Protein AF-A0A2E5KMU7-F1 (afdb_monomer)

pLDDT: mean 78.97, std 23.05, range [23.47, 97.88]

Foldseek 3Di:
DDDPPPPPDPPDPQQDPPPVDDDPQWDWDDDPFWIWTWDDDPVDPDIDIDIGGPPPPDQDDPPDPADAAEDEDQDVVVSVVSNVVVPFDKDDWDFDDDPNHTDWIWIWGADPSGGIYIYIYPDDPRD

Sequence (127 aa):
MSLKQKRYLPVSFKGFQLEFRSFPGFSVTHEHDFTLVYLRNSEADVEVELTVNHGQAEPYSHGSGYGHLAAAVDNIDDEYVRFKSHGFESTDVKEFHRDGSLMAKFFFVQDPDGYKIEVLQNHGRYR

Radius of gyration: 17.43 Å; Cα contacts (8 Å, |Δi|>4): 170; chains: 1; bounding box: 63×29×35 Å

Solvent-accessible surface area (backbone atoms only — not comparable to full-atom values): 8111 Å² total; per-residue (Å²): 135,84,82,73,81,76,74,72,73,82,82,74,61,61,77,52,93,76,55,102,57,86,46,82,52,52,51,75,49,81,55,96,60,34,34,41,39,38,48,35,53,94,88,51,99,62,70,48,78,44,78,48,60,62,85,69,84,71,85,79,77,74,79,86,82,69,78,64,53,77,46,62,35,89,50,49,69,63,48,51,51,49,34,51,78,51,69,52,72,58,54,75,80,44,76,43,68,54,96,90,37,84,65,48,41,34,31,42,37,60,50,97,84,60,56,38,35,38,43,28,34,50,43,92,89,47,113

Secondary structure (DSSP, 8-state):
-------------BTB--SS---TTEEEEE-SSEEEEEE--SS-S--EEEEEETT--SPP--TTT---EEEEES-HHHHHHHHHHTT--BPPPEEEEETTEEEEEEEEEE-TT--EEEEEE-BTTB-

Structure (mmCIF, N/CA/C/O backbone):
data_AF-A0A2E5KMU7-F1
#
_entry.id   AF-A0A2E5KMU7-F1
#
loop_
_atom_site.group_PDB
_atom_site.id
_atom_site.type_symbol
_atom_site.label_atom_id
_atom_site.label_alt_id
_atom_site.label_comp_id
_atom_site.label_asym_id
_atom_site.label_entity_id
_atom_site.label_seq_id
_atom_site.pdbx_PDB_ins_code
_atom_site.Cartn_x
_atom_site.Cartn_y
_atom_site.Cartn_z
_atom_site.occupancy
_atom_site.B_iso_or_equiv
_atom_site.auth_seq_id
_atom_site.auth_comp_id
_atom_site.auth_asym_id
_atom_site.auth_atom_id
_atom_site.pdbx_PDB_model_num
ATOM 1 N N . MET A 1 1 ? -38.091 4.489 17.539 1.00 35.19 1 MET A N 1
ATOM 2 C CA . MET A 1 1 ? -36.959 5.374 17.180 1.00 35.19 1 MET A CA 1
ATOM 3 C C . MET A 1 1 ? -36.069 4.619 16.209 1.00 35.19 1 MET A C 1
ATOM 5 O O . MET A 1 1 ? -35.399 3.685 16.616 1.00 35.19 1 MET A O 1
ATOM 9 N N . SER A 1 2 ? -36.153 4.945 14.918 1.00 31.75 2 SER A N 1
ATOM 10 C CA . SER A 1 2 ? -35.361 4.303 13.863 1.00 31.75 2 SER A CA 1
ATOM 11 C C . SER A 1 2 ? -33.921 4.798 13.950 1.00 31.75 2 SER A C 1
ATOM 13 O O . SER A 1 2 ? -33.676 5.990 13.752 1.00 31.75 2 SER A O 1
ATOM 15 N N . LEU A 1 3 ? -32.983 3.900 14.256 1.00 33.22 3 LEU A N 1
ATOM 16 C CA . LEU A 1 3 ? -31.548 4.155 14.164 1.00 33.22 3 LEU A CA 1
ATOM 17 C C . LEU A 1 3 ? -31.238 4.518 12.712 1.00 33.22 3 LEU A C 1
ATOM 19 O O . LEU A 1 3 ? -31.275 3.683 11.813 1.00 33.22 3 LEU A O 1
ATOM 23 N N . LYS A 1 4 ? -31.020 5.812 12.475 1.00 31.52 4 LYS A N 1
ATOM 24 C CA . LYS A 1 4 ? -30.535 6.317 11.199 1.00 31.52 4 LYS A CA 1
ATOM 25 C C . LYS A 1 4 ? -29.212 5.619 10.919 1.00 31.52 4 LYS A C 1
ATOM 27 O O . LYS A 1 4 ? -28.253 5.806 11.661 1.00 31.52 4 LYS A O 1
ATOM 32 N N . GLN A 1 5 ? -29.210 4.831 9.852 1.00 33.50 5 GLN A N 1
ATOM 33 C CA . GLN A 1 5 ? -28.054 4.335 9.124 1.00 33.50 5 GLN A CA 1
ATOM 34 C C . GLN A 1 5 ? -27.033 5.478 9.012 1.00 33.50 5 GLN A C 1
ATOM 36 O O . GLN A 1 5 ? -27.168 6.371 8.170 1.00 33.50 5 GLN A O 1
ATOM 41 N N . LYS A 1 6 ? -26.068 5.526 9.940 1.00 32.62 6 LYS A N 1
ATOM 42 C CA . LYS A 1 6 ? -24.928 6.432 9.846 1.00 32.62 6 LYS A CA 1
ATOM 43 C C . LYS A 1 6 ? -24.159 5.946 8.630 1.00 32.62 6 LYS A C 1
ATOM 45 O O . LYS A 1 6 ? -23.495 4.919 8.674 1.00 32.62 6 LYS A O 1
ATOM 50 N N . ARG A 1 7 ? -24.359 6.647 7.516 1.00 32.12 7 ARG A N 1
ATOM 51 C CA . ARG A 1 7 ? -23.535 6.538 6.321 1.00 32.12 7 ARG A CA 1
ATOM 52 C C . ARG A 1 7 ? -22.111 6.836 6.771 1.00 32.12 7 ARG A C 1
ATOM 54 O O . ARG A 1 7 ? -21.768 8.000 6.964 1.00 32.12 7 ARG A O 1
ATOM 61 N N . TYR A 1 8 ? -21.328 5.789 7.004 1.00 32.28 8 TYR A N 1
ATOM 62 C CA . TYR A 1 8 ? -19.883 5.909 6.972 1.00 32.28 8 TYR A CA 1
ATOM 63 C C . TYR A 1 8 ? -19.566 6.492 5.597 1.00 32.28 8 TYR A C 1
ATOM 65 O O . TYR A 1 8 ? -19.997 5.962 4.570 1.00 32.28 8 TYR A O 1
ATOM 73 N N . LEU A 1 9 ? -18.975 7.684 5.598 1.00 23.47 9 LEU A N 1
ATOM 74 C CA . LEU A 1 9 ? -18.560 8.359 4.378 1.00 23.47 9 LEU A CA 1
ATOM 75 C C . LEU A 1 9 ? -17.656 7.385 3.607 1.00 23.47 9 LEU A C 1
ATOM 77 O O . LEU A 1 9 ? -16.798 6.762 4.232 1.00 23.47 9 LEU A O 1
ATOM 81 N N . PRO A 1 10 ? -17.851 7.201 2.292 1.00 25.86 10 PRO A N 1
ATOM 82 C CA . PRO A 1 10 ? -16.995 6.319 1.518 1.00 25.86 10 PRO A CA 1
ATOM 83 C C . PRO A 1 10 ? -15.569 6.875 1.553 1.00 25.86 10 PRO A C 1
ATOM 85 O O . PRO A 1 10 ? -15.278 7.883 0.909 1.00 25.86 10 PRO A O 1
ATOM 88 N N . VAL A 1 11 ? -14.673 6.222 2.295 1.00 29.64 11 VAL A N 1
ATOM 89 C CA . VAL A 1 11 ? -13.232 6.395 2.103 1.00 29.64 11 VAL A CA 1
ATOM 90 C C . VAL A 1 11 ? -12.902 5.640 0.820 1.00 29.64 11 VAL A C 1
ATOM 92 O O . VAL A 1 11 ? -12.643 4.442 0.808 1.00 29.64 11 VAL A O 1
ATOM 95 N N . SER A 1 12 ? -13.057 6.337 -0.303 1.00 25.89 12 SER A N 1
ATOM 96 C CA . SER A 1 12 ? -12.753 5.819 -1.631 1.00 25.89 12 SER A CA 1
ATOM 97 C C . SER A 1 12 ? -11.238 5.775 -1.810 1.00 25.89 12 SER A C 1
ATOM 99 O O . SER A 1 12 ? -10.642 6.752 -2.258 1.00 25.89 12 SER A O 1
ATOM 101 N N . PHE A 1 13 ? -10.622 4.627 -1.545 1.00 36.81 13 PHE A N 1
ATOM 102 C CA . PHE A 1 13 ? -9.316 4.310 -2.113 1.00 36.81 13 PHE A CA 1
ATOM 103 C C . PHE A 1 13 ? -9.515 3.927 -3.567 1.00 36.81 13 PHE A C 1
ATOM 105 O O . PHE A 1 13 ? -9.784 2.781 -3.911 1.00 36.81 13 PHE A O 1
ATOM 112 N N . LYS A 1 14 ? -9.408 4.901 -4.455 1.00 30.33 14 LYS A N 1
ATOM 113 C CA . LYS A 1 14 ? -9.645 4.690 -5.874 1.00 30.33 14 LYS A CA 1
ATOM 114 C C . LYS A 1 14 ? -8.385 4.088 -6.521 1.00 30.33 14 LYS A C 1
ATOM 116 O O . LYS A 1 14 ? -7.697 4.733 -7.267 1.00 30.33 14 LYS A O 1
ATOM 121 N N . GLY A 1 15 ? -8.005 2.867 -6.166 1.00 37.69 15 GLY A N 1
ATOM 122 C CA . GLY A 1 15 ? -6.720 2.243 -6.555 1.00 37.69 15 GLY A CA 1
ATOM 123 C C . GLY A 1 15 ? -6.679 0.751 -6.274 1.00 37.69 15 GLY A C 1
ATOM 124 O O . GLY A 1 15 ? -5.971 -0.008 -6.908 1.00 37.69 15 GLY A O 1
ATOM 125 N N . PHE A 1 16 ? -7.555 0.292 -5.410 1.00 35.84 16 PHE A N 1
ATOM 126 C CA . PHE A 1 16 ? -8.085 -1.052 -5.435 1.00 35.84 16 PHE A CA 1
ATOM 127 C C . PHE A 1 16 ? -9.583 -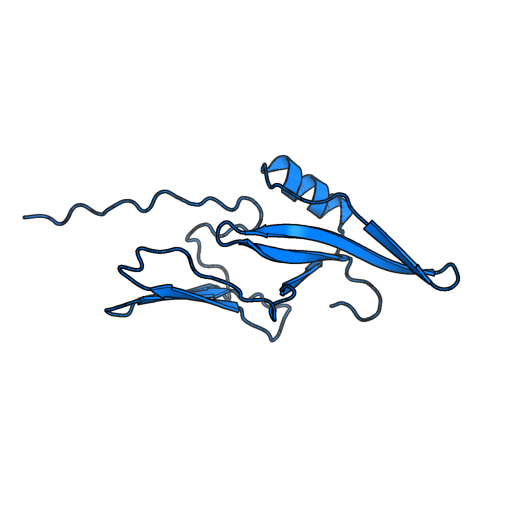0.825 -5.600 1.00 35.84 16 PHE A C 1
ATOM 129 O O . PHE A 1 16 ? -10.131 0.040 -4.918 1.00 35.84 16 PHE A O 1
ATOM 136 N N . GLN A 1 17 ? -10.274 -1.487 -6.529 1.00 30.33 17 GLN A N 1
ATOM 137 C CA . GLN A 1 17 ? -11.736 -1.466 -6.453 1.00 30.33 17 GLN A CA 1
ATOM 138 C C . GLN A 1 17 ? -12.135 -2.284 -5.219 1.00 30.33 17 GLN A C 1
ATOM 140 O O . GLN A 1 17 ? -12.444 -3.457 -5.321 1.00 30.33 17 GLN A O 1
ATOM 145 N N . LEU A 1 18 ? -12.128 -1.658 -4.045 1.00 36.03 18 LEU A N 1
ATOM 146 C CA . LEU A 1 18 ? -12.996 -2.025 -2.936 1.00 36.03 18 LEU A CA 1
ATOM 147 C C . LEU A 1 18 ? -14.209 -1.103 -3.026 1.00 36.03 18 LEU A C 1
ATOM 149 O O . LEU A 1 18 ? -14.448 -0.231 -2.196 1.00 36.03 18 LEU A O 1
ATOM 153 N N . GLU A 1 19 ? -14.995 -1.278 -4.089 1.00 28.84 19 GLU A N 1
ATOM 154 C CA . GLU A 1 19 ? -16.426 -1.109 -3.874 1.00 28.84 19 GLU A CA 1
ATOM 155 C C . GLU A 1 19 ? -16.826 -2.162 -2.821 1.00 28.84 19 GLU A C 1
ATOM 157 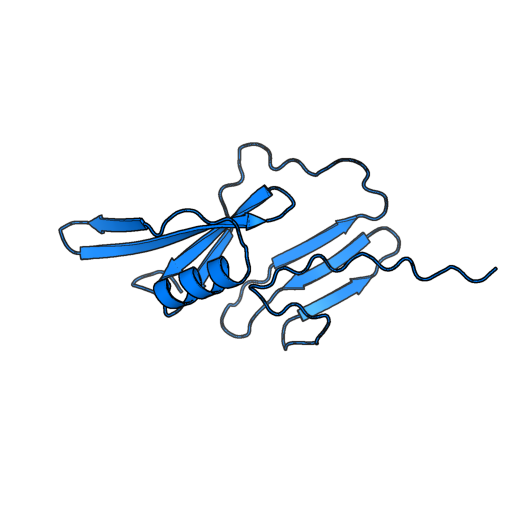O O . GLU A 1 19 ? -16.182 -3.207 -2.733 1.00 28.84 19 GLU A O 1
ATOM 162 N N . PHE A 1 20 ? -17.908 -1.973 -2.064 1.00 37.03 20 PHE A N 1
ATOM 163 C CA . PHE A 1 20 ? -18.591 -3.105 -1.411 1.00 37.03 20 PHE A CA 1
ATOM 164 C C . PHE A 1 20 ? -19.211 -4.037 -2.484 1.00 37.03 20 PHE A C 1
ATOM 166 O O . PHE A 1 20 ? -20.395 -4.362 -2.456 1.00 37.03 20 PHE A O 1
ATOM 173 N N . ARG A 1 21 ? -18.428 -4.408 -3.497 1.00 33.16 21 ARG A N 1
ATOM 174 C CA . ARG A 1 21 ? -18.658 -5.471 -4.452 1.00 33.16 21 ARG A CA 1
ATOM 175 C C . ARG A 1 21 ? -17.837 -6.641 -3.948 1.00 33.16 21 ARG A C 1
ATOM 177 O O . ARG A 1 21 ? -16.631 -6.532 -3.762 1.00 33.16 21 ARG A O 1
ATOM 184 N N . SER A 1 22 ? -18.511 -7.755 -3.721 1.00 38.09 22 SER A N 1
ATOM 185 C CA . SER A 1 22 ? -17.862 -9.034 -3.484 1.00 38.09 22 SER A CA 1
ATOM 186 C C . SER A 1 22 ? -16.925 -9.349 -4.656 1.00 38.09 22 SER A C 1
ATOM 188 O O . SER A 1 22 ? -17.397 -9.652 -5.753 1.00 38.09 22 SER A O 1
ATOM 190 N N . PHE A 1 23 ? -15.616 -9.280 -4.432 1.00 43.94 23 PHE A N 1
ATOM 191 C CA . PHE A 1 23 ? -14.636 -9.974 -5.262 1.00 43.94 23 PHE A CA 1
ATOM 192 C C . PHE A 1 23 ? -14.317 -11.319 -4.593 1.00 43.94 23 PHE A C 1
ATOM 194 O O . PHE A 1 23 ? -14.392 -11.412 -3.364 1.00 43.94 23 PHE A O 1
ATOM 201 N N . PRO A 1 24 ? -13.992 -12.382 -5.350 1.00 50.19 24 PRO A N 1
ATOM 202 C CA . PRO A 1 24 ? -13.510 -13.626 -4.757 1.00 50.19 24 PRO A CA 1
ATOM 203 C C . PRO A 1 24 ? -12.283 -13.336 -3.875 1.00 50.19 24 PRO A C 1
ATOM 205 O O . PRO A 1 24 ? -11.279 -12.849 -4.383 1.00 50.19 24 PRO A O 1
ATOM 208 N N . GLY A 1 25 ? -12.382 -13.593 -2.566 1.00 54.75 25 GLY A N 1
ATOM 209 C CA . GLY A 1 25 ? -11.324 -13.279 -1.590 1.00 54.75 25 GLY A CA 1
ATOM 210 C C . GLY A 1 25 ? -11.545 -12.016 -0.745 1.00 54.75 25 GLY A C 1
ATOM 211 O O . GLY A 1 25 ? -10.709 -11.711 0.095 1.00 54.75 25 GLY A O 1
ATOM 212 N N . PHE A 1 26 ? -12.661 -11.299 -0.918 1.00 62.03 26 PHE A N 1
ATOM 213 C CA . PHE A 1 26 ? -13.074 -10.229 -0.004 1.00 62.03 26 PHE A CA 1
ATOM 214 C C . PHE A 1 26 ? -14.204 -10.707 0.913 1.00 62.03 26 PHE A C 1
ATOM 216 O O . PHE A 1 26 ? -15.280 -11.074 0.430 1.00 62.03 26 PHE A O 1
ATOM 223 N N . SER A 1 27 ? -13.998 -10.659 2.230 1.00 72.94 27 SER A N 1
ATOM 224 C CA . SER A 1 27 ? -15.054 -10.929 3.215 1.00 72.94 27 SER A CA 1
ATOM 225 C C . SER A 1 27 ? -15.050 -9.919 4.354 1.00 72.94 27 SER A C 1
ATOM 227 O O . SER A 1 27 ? -13.996 -9.468 4.796 1.00 72.94 27 SER A O 1
ATOM 229 N N . VAL A 1 28 ? -16.246 -9.585 4.841 1.00 75.00 28 VAL A N 1
ATOM 230 C CA . VAL A 1 28 ? -16.448 -8.711 6.001 1.00 75.00 28 VAL A CA 1
ATOM 231 C C . VAL A 1 28 ? -17.218 -9.485 7.058 1.00 75.00 28 VAL A C 1
ATOM 233 O O . VAL A 1 28 ? -18.290 -10.020 6.769 1.00 75.00 28 VAL A O 1
ATOM 236 N N . THR A 1 29 ? -16.687 -9.503 8.276 1.00 72.06 29 THR A N 1
ATOM 237 C CA . THR A 1 29 ? -17.325 -10.126 9.439 1.00 72.06 29 THR A CA 1
ATOM 238 C C . THR A 1 29 ? -17.565 -9.058 10.496 1.00 72.06 29 THR A C 1
ATOM 240 O O . THR A 1 29 ? -16.658 -8.303 10.844 1.00 72.06 29 THR A O 1
ATOM 243 N N . HIS A 1 30 ? -18.796 -8.976 10.999 1.00 77.06 30 HIS A N 1
ATOM 244 C CA . HIS A 1 30 ? -19.174 -8.026 12.041 1.00 77.06 30 HIS A CA 1
ATOM 245 C C . HIS A 1 30 ? -19.309 -8.740 13.381 1.00 77.06 30 HIS A C 1
ATOM 247 O O . HIS A 1 30 ? -20.102 -9.672 13.500 1.00 77.06 30 HIS A O 1
ATOM 253 N N . GLU A 1 31 ? -18.590 -8.245 14.382 1.00 79.12 31 GLU A N 1
ATOM 254 C CA . GLU A 1 31 ? -18.721 -8.637 15.780 1.00 79.12 31 GLU A CA 1
ATOM 255 C C . GLU A 1 31 ? -19.280 -7.466 16.598 1.00 79.12 31 GLU A C 1
ATOM 257 O O . GLU A 1 31 ? -19.466 -6.354 16.094 1.00 79.12 31 GLU A O 1
ATOM 262 N N . HIS A 1 32 ? -19.587 -7.705 17.874 1.00 83.00 32 HIS A N 1
ATOM 263 C CA . HIS A 1 32 ? -20.200 -6.680 18.723 1.00 83.00 32 HIS A CA 1
ATOM 264 C C . HIS A 1 32 ? -19.311 -5.423 18.848 1.00 83.00 32 HIS A C 1
ATOM 266 O O . HIS A 1 32 ? -19.778 -4.299 18.644 1.00 83.00 32 HIS A O 1
ATOM 272 N N . ASP A 1 33 ? -18.010 -5.610 19.085 1.00 92.62 33 ASP A N 1
ATOM 273 C CA . ASP A 1 33 ? -17.082 -4.518 19.411 1.00 92.62 33 ASP A CA 1
ATOM 274 C C . ASP A 1 33 ? -16.090 -4.181 18.284 1.00 92.62 33 ASP A C 1
ATOM 276 O O . ASP A 1 33 ? -15.335 -3.217 18.395 1.00 92.62 33 ASP A O 1
ATOM 280 N N . PHE A 1 34 ? -16.090 -4.930 17.179 1.00 91.19 34 PHE A N 1
ATOM 281 C CA . PHE A 1 34 ? -15.221 -4.667 16.031 1.00 91.19 34 PHE A CA 1
ATOM 282 C C . PHE A 1 34 ? -15.789 -5.238 14.727 1.00 91.19 34 PHE A C 1
ATOM 284 O O . PHE A 1 34 ? -16.682 -6.083 14.718 1.00 91.19 34 PHE A O 1
ATOM 291 N N . THR A 1 35 ? -15.240 -4.781 13.606 1.00 89.38 35 THR A N 1
ATOM 292 C CA . THR A 1 35 ? -15.474 -5.339 12.271 1.00 89.38 35 THR A CA 1
ATOM 293 C C . THR A 1 35 ? -14.145 -5.804 11.686 1.00 89.38 35 THR A C 1
ATOM 295 O O . THR A 1 35 ? -13.166 -5.060 11.736 1.00 89.38 35 THR A O 1
ATOM 298 N N . LEU A 1 36 ? -14.114 -7.009 11.116 1.00 88.12 36 LEU A N 1
ATOM 299 C CA . LEU A 1 36 ? -12.968 -7.530 10.369 1.00 88.12 36 LEU A CA 1
ATOM 300 C C . LEU A 1 36 ? -13.217 -7.419 8.869 1.00 88.12 36 LEU A C 1
ATOM 302 O O . LEU A 1 36 ? -14.309 -7.733 8.388 1.00 88.12 36 LEU A O 1
ATOM 306 N N . VAL A 1 37 ? -12.193 -6.989 8.138 1.00 87.00 37 VAL A N 1
ATOM 307 C CA . VAL A 1 37 ? -12.178 -6.941 6.676 1.00 87.00 37 VAL A CA 1
ATOM 308 C C . VAL A 1 37 ? -10.991 -7.749 6.184 1.00 87.00 37 VAL A C 1
ATOM 310 O O . VAL A 1 37 ? -9.849 -7.432 6.497 1.00 87.00 37 VAL A O 1
ATOM 313 N N . TYR A 1 38 ? -11.266 -8.771 5.389 1.00 83.56 38 TYR A N 1
ATOM 314 C CA . TYR A 1 38 ? -10.258 -9.660 4.832 1.00 83.56 38 TYR A CA 1
ATOM 315 C C . TYR A 1 38 ? -10.006 -9.302 3.373 1.00 83.56 38 TYR A C 1
ATOM 317 O O . TYR A 1 38 ? -10.942 -9.266 2.567 1.00 83.56 38 TYR A O 1
ATOM 325 N N . LEU A 1 39 ? -8.747 -9.004 3.050 1.00 83.44 39 LEU A N 1
ATOM 326 C CA . LEU A 1 39 ? -8.284 -8.670 1.709 1.00 83.44 39 LEU A CA 1
ATOM 327 C C . LEU A 1 39 ? -7.368 -9.776 1.191 1.00 83.44 39 LEU A C 1
ATOM 329 O O . LEU A 1 39 ? -6.247 -9.953 1.674 1.00 83.44 39 LEU A O 1
ATOM 333 N N . ARG A 1 40 ? -7.834 -10.477 0.161 1.00 82.00 40 ARG A N 1
ATOM 334 C CA . ARG A 1 40 ? -7.076 -11.510 -0.538 1.00 82.00 40 ARG A CA 1
ATOM 335 C C . ARG A 1 40 ? -7.345 -11.453 -2.040 1.00 82.00 40 ARG A C 1
ATOM 337 O O . ARG A 1 40 ? -8.437 -11.086 -2.470 1.00 82.00 40 ARG A O 1
ATOM 344 N N . ASN A 1 41 ? -6.360 -11.863 -2.836 1.00 76.94 41 ASN A N 1
ATOM 345 C CA . ASN A 1 41 ? -6.550 -12.208 -4.244 1.00 76.94 41 ASN A CA 1
ATOM 346 C C . ASN A 1 41 ? -6.249 -13.703 -4.477 1.00 76.94 41 ASN A C 1
ATOM 348 O O . ASN A 1 41 ? -5.744 -14.404 -3.600 1.00 76.94 41 ASN A O 1
ATOM 352 N N . SER A 1 42 ? -6.580 -14.214 -5.662 1.00 78.50 42 SER A N 1
ATOM 353 C CA . SER A 1 42 ? -6.320 -15.614 -6.031 1.00 78.50 42 SER A CA 1
ATOM 354 C C . SER A 1 42 ? -4.856 -15.915 -6.367 1.00 78.50 42 SER A C 1
ATOM 356 O O . SER A 1 42 ? -4.526 -17.067 -6.630 1.00 78.50 42 SER A O 1
ATOM 358 N N . GLU A 1 43 ? -4.004 -14.895 -6.420 1.00 78.44 43 GLU A N 1
ATOM 359 C CA . GLU A 1 43 ? -2.620 -14.984 -6.895 1.0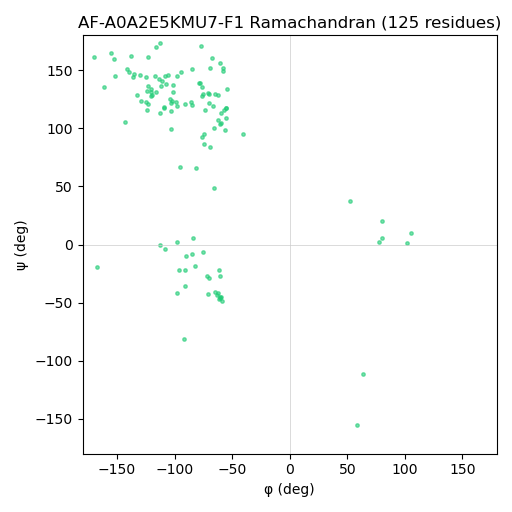0 78.44 43 GLU A CA 1
ATOM 360 C C . GLU A 1 43 ? -1.621 -15.151 -5.742 1.00 78.44 43 GLU A C 1
ATOM 362 O O . GLU A 1 43 ? -0.536 -15.691 -5.944 1.00 78.44 43 GLU A O 1
ATOM 367 N N . ALA A 1 44 ? -2.008 -14.754 -4.526 1.00 77.38 44 ALA A N 1
ATOM 368 C CA . ALA A 1 44 ? -1.208 -14.874 -3.318 1.00 77.38 44 ALA A CA 1
ATOM 369 C C . ALA A 1 44 ? -1.861 -15.793 -2.269 1.00 77.38 44 ALA A C 1
ATOM 371 O O . ALA A 1 44 ? -3.076 -15.806 -2.050 1.00 77.38 44 ALA A O 1
ATOM 372 N N . ASP A 1 45 ? -1.010 -16.525 -1.549 1.00 85.00 45 ASP A N 1
ATOM 373 C CA . ASP A 1 45 ? -1.398 -17.355 -0.399 1.00 85.00 45 ASP A CA 1
ATOM 374 C C . ASP A 1 45 ? -1.475 -16.560 0.916 1.00 85.00 45 ASP A C 1
ATOM 376 O O . ASP A 1 45 ? -1.673 -17.133 1.987 1.00 85.00 45 ASP A O 1
ATOM 380 N N . VAL A 1 46 ? -1.307 -15.239 0.842 1.00 84.56 46 VAL A N 1
ATOM 381 C CA . VAL A 1 46 ? -1.354 -14.318 1.979 1.00 84.56 46 VAL A CA 1
ATOM 382 C C . VAL A 1 46 ? -2.656 -13.528 1.945 1.00 84.56 46 VAL A C 1
ATOM 384 O O . VAL A 1 46 ? -3.172 -13.182 0.883 1.00 84.56 46 VAL A O 1
ATOM 387 N N . GLU A 1 47 ? -3.163 -13.224 3.132 1.00 86.62 47 GLU A N 1
ATOM 388 C CA . GLU A 1 47 ? -4.327 -12.380 3.354 1.00 86.62 47 GLU A CA 1
ATOM 389 C C . GLU A 1 47 ? -3.955 -11.246 4.306 1.00 86.62 47 GLU A C 1
ATOM 391 O O . GLU A 1 47 ? -3.153 -11.426 5.227 1.00 86.62 47 GLU A O 1
ATOM 396 N N . VAL A 1 48 ? -4.539 -10.074 4.073 1.00 89.25 48 VAL A N 1
ATOM 397 C CA . VAL A 1 48 ? -4.474 -8.952 5.007 1.00 89.25 48 VAL A CA 1
ATOM 398 C C . VAL A 1 48 ? -5.810 -8.871 5.735 1.00 89.25 48 VAL A C 1
ATOM 400 O O . VAL A 1 48 ? -6.838 -8.590 5.121 1.00 89.25 48 VAL A O 1
ATOM 403 N N . GLU A 1 49 ? -5.790 -9.107 7.044 1.00 92.06 49 GLU A N 1
ATOM 404 C CA . GLU A 1 49 ? -6.926 -8.858 7.930 1.00 92.06 49 GLU A CA 1
ATOM 405 C C . GLU A 1 49 ? -6.817 -7.435 8.492 1.00 92.06 49 GLU A C 1
ATOM 407 O O . GLU A 1 49 ? -5.831 -7.078 9.138 1.00 92.06 49 GLU A O 1
ATOM 412 N N . LEU A 1 50 ? -7.833 -6.614 8.241 1.00 91.88 50 LEU A N 1
ATOM 413 C CA . LEU A 1 50 ? -7.985 -5.290 8.829 1.00 91.88 50 LEU A CA 1
ATOM 414 C C . LEU A 1 50 ? -9.003 -5.361 9.966 1.00 91.88 50 LEU A C 1
ATOM 416 O O . LEU A 1 50 ? -10.116 -5.854 9.777 1.00 91.88 50 LEU A O 1
ATOM 420 N N . THR A 1 51 ? -8.656 -4.797 11.119 1.00 92.06 51 THR A N 1
ATOM 421 C CA . THR A 1 51 ? -9.550 -4.714 12.278 1.00 92.06 51 THR A CA 1
ATOM 422 C C . THR A 1 51 ? -10.006 -3.279 12.497 1.00 92.06 51 THR A C 1
ATOM 424 O O . THR A 1 51 ? -9.210 -2.395 12.806 1.00 92.06 51 THR A O 1
ATOM 427 N N . VAL A 1 52 ? -11.314 -3.052 12.412 1.00 91.81 52 VAL A N 1
ATOM 428 C CA . VAL A 1 52 ? -11.949 -1.774 12.738 1.00 91.81 52 VAL A CA 1
ATOM 429 C C . VAL A 1 52 ? -12.614 -1.902 14.104 1.00 91.81 52 VAL A C 1
ATOM 431 O O . VAL A 1 52 ? -13.717 -2.437 14.212 1.00 91.81 52 VAL A O 1
ATOM 434 N N . ASN A 1 53 ? -11.959 -1.418 15.161 1.00 93.38 53 ASN A N 1
ATOM 435 C CA . ASN A 1 53 ? -12.533 -1.449 16.509 1.00 93.38 53 ASN A CA 1
ATOM 436 C C . ASN A 1 53 ? -13.608 -0.365 16.671 1.00 93.38 53 ASN A C 1
ATOM 438 O O . ASN A 1 53 ? -13.387 0.817 16.392 1.00 93.38 53 ASN A O 1
ATOM 442 N N . HIS A 1 54 ? -14.792 -0.760 17.135 1.00 93.00 54 HIS A N 1
ATOM 443 C CA . HIS A 1 54 ? -15.905 0.154 17.350 1.00 93.00 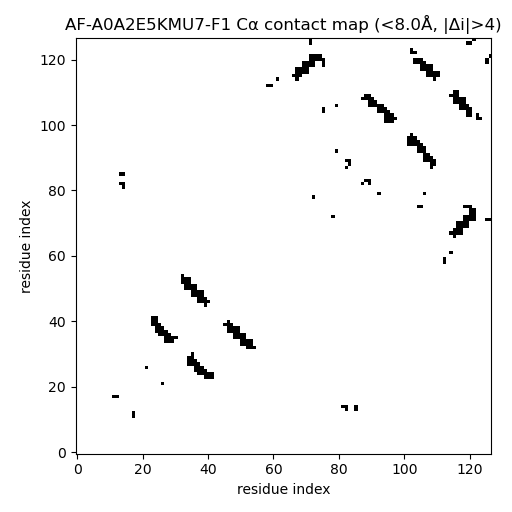54 HIS A CA 1
ATOM 444 C C . HIS A 1 54 ? -15.614 1.057 18.555 1.00 93.00 54 HIS A C 1
ATOM 446 O O . HIS A 1 54 ? -15.252 0.596 19.631 1.00 93.00 54 HIS A O 1
ATOM 452 N N . GLY A 1 55 ? -15.794 2.367 18.384 1.00 92.38 55 GLY A N 1
ATOM 453 C CA . GLY A 1 55 ? -15.581 3.332 19.468 1.00 92.38 55 GLY A CA 1
ATOM 454 C C . GLY A 1 55 ? -14.119 3.717 19.716 1.00 92.38 55 GLY A C 1
ATOM 455 O O . GLY A 1 55 ? -13.868 4.487 20.640 1.00 92.38 55 GLY A O 1
ATOM 456 N N . GLN A 1 56 ? -13.176 3.257 18.885 1.00 94.88 56 GLN A N 1
ATOM 457 C CA . GLN A 1 56 ? -11.812 3.782 18.882 1.00 94.88 56 GLN A CA 1
ATOM 458 C C . GLN A 1 56 ? -11.844 5.287 18.565 1.00 94.88 56 GLN A C 1
ATOM 460 O O . GLN A 1 56 ? -12.242 5.689 17.472 1.00 94.88 56 GLN A O 1
ATOM 465 N N . ALA A 1 57 ? -11.466 6.113 19.541 1.00 91.81 57 ALA A N 1
ATOM 466 C CA . ALA A 1 57 ? -11.486 7.571 19.409 1.00 91.81 57 ALA A CA 1
ATOM 467 C C . ALA A 1 57 ? -10.154 8.135 18.895 1.00 91.81 57 ALA A C 1
ATOM 469 O O . ALA A 1 57 ? -10.150 9.089 18.121 1.00 91.81 57 ALA A O 1
ATOM 470 N N . GLU A 1 58 ? -9.042 7.528 19.311 1.00 94.81 58 GLU A N 1
ATOM 471 C CA . GLU A 1 58 ? -7.694 7.983 18.972 1.00 94.81 58 GLU A CA 1
ATOM 472 C C . GLU A 1 58 ? -7.116 7.187 17.792 1.00 94.81 58 GLU A C 1
ATOM 474 O O . GLU A 1 58 ? -7.348 5.975 17.715 1.00 94.81 58 GLU A O 1
ATOM 479 N N . PRO A 1 59 ? -6.325 7.811 16.901 1.00 92.81 59 PRO A N 1
ATOM 480 C CA . PRO A 1 59 ? -5.619 7.094 15.841 1.00 92.81 59 PRO A CA 1
ATOM 481 C C . PRO A 1 59 ? -4.687 6.002 16.382 1.00 92.81 59 PRO A C 1
ATOM 483 O O . PRO A 1 59 ? -4.103 6.135 17.462 1.00 92.81 59 PRO A O 1
ATOM 486 N N . TYR A 1 60 ? -4.505 4.930 15.609 1.00 93.00 60 TYR A N 1
ATOM 487 C CA . TYR A 1 60 ? -3.515 3.903 15.929 1.00 93.00 60 TYR A CA 1
ATOM 488 C C . TYR A 1 60 ? -2.089 4.437 15.760 1.00 93.00 60 TYR A C 1
ATOM 490 O O . TYR A 1 60 ? -1.819 5.323 14.953 1.00 93.00 60 TYR A O 1
ATOM 498 N N . SER A 1 61 ? -1.153 3.869 16.522 1.00 91.75 61 SER A N 1
ATOM 499 C CA . SER A 1 61 ? 0.275 4.148 16.367 1.00 91.75 61 SER A CA 1
ATOM 500 C C . SER A 1 61 ? 1.000 2.912 15.847 1.00 91.75 61 SER A C 1
ATOM 502 O O . SER A 1 61 ? 0.797 1.821 16.377 1.00 91.75 61 SER A O 1
ATOM 504 N N . HIS A 1 62 ? 1.902 3.084 14.883 1.00 90.06 62 HIS A N 1
ATOM 505 C CA . HIS A 1 62 ? 2.651 1.974 14.270 1.00 90.06 62 HIS A CA 1
ATOM 506 C C . HIS A 1 62 ? 3.912 1.567 15.046 1.00 90.06 62 HIS A C 1
ATOM 508 O O . HIS A 1 62 ? 4.582 0.593 14.697 1.00 90.06 62 HIS A O 1
ATOM 514 N N . GLY A 1 63 ? 4.286 2.339 16.072 1.00 92.75 63 GLY A N 1
ATOM 515 C CA . GLY A 1 63 ? 5.604 2.236 16.695 1.00 92.75 63 GLY A CA 1
ATOM 516 C C . GLY A 1 63 ? 6.740 2.475 15.688 1.00 92.75 63 GLY A C 1
ATOM 517 O O . GLY A 1 63 ? 6.562 3.149 14.676 1.00 92.75 63 GLY A O 1
ATOM 518 N N . SER A 1 64 ? 7.924 1.930 15.975 1.00 93.19 64 SER A N 1
ATOM 519 C CA . SER A 1 64 ? 9.126 2.060 15.131 1.00 93.19 64 SER A CA 1
ATOM 520 C C . SER A 1 64 ? 9.583 0.749 14.481 1.00 93.19 64 SER A C 1
ATOM 522 O O . SER A 1 64 ? 10.583 0.739 13.768 1.00 93.19 64 SER A O 1
ATOM 524 N N . GLY A 1 65 ? 8.879 -0.358 14.739 1.00 95.12 65 GLY A N 1
ATOM 525 C CA . GLY A 1 65 ? 9.230 -1.684 14.219 1.00 95.12 65 GLY A CA 1
ATOM 526 C C . GLY A 1 65 ? 8.584 -2.029 12.876 1.00 95.12 65 GLY A C 1
ATOM 527 O O . GLY A 1 65 ? 9.091 -2.894 12.167 1.00 95.12 65 GLY A O 1
ATOM 528 N N . TYR A 1 66 ? 7.478 -1.371 12.515 1.00 94.50 66 TYR A N 1
ATOM 529 C CA . TYR A 1 66 ? 6.800 -1.611 11.243 1.00 94.50 66 TYR A CA 1
ATOM 530 C C . TYR A 1 66 ? 7.561 -0.968 10.075 1.00 94.50 66 TYR A C 1
ATOM 532 O O . TYR A 1 66 ? 7.891 0.218 10.110 1.00 94.50 66 TYR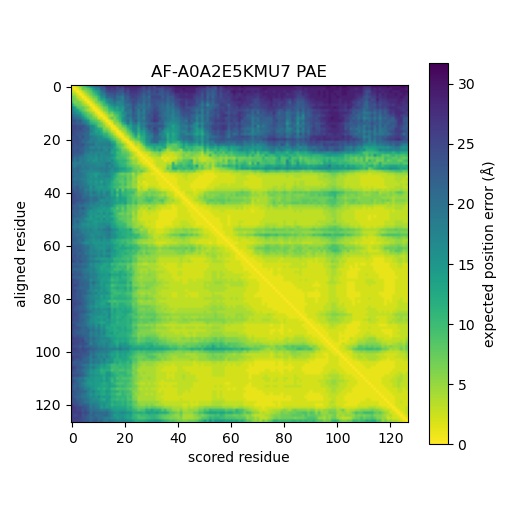 A O 1
ATOM 540 N N . GLY A 1 67 ? 7.808 -1.756 9.025 1.00 95.69 67 GLY A N 1
ATOM 541 C CA . GLY A 1 67 ? 8.404 -1.292 7.773 1.00 95.69 67 GLY A CA 1
ATOM 542 C C . GLY A 1 67 ? 7.344 -0.873 6.754 1.00 95.69 67 GLY A C 1
ATOM 543 O O . GLY A 1 67 ? 7.094 0.318 6.563 1.00 95.69 67 GLY A O 1
ATOM 544 N N . HIS A 1 68 ? 6.780 -1.863 6.061 1.00 95.88 68 HIS A N 1
ATOM 545 C CA . HIS A 1 68 ? 5.713 -1.721 5.067 1.00 95.88 68 HIS A CA 1
ATOM 546 C C . HIS A 1 68 ? 5.160 -3.099 4.669 1.00 95.88 68 HIS A C 1
ATOM 548 O O . HIS A 1 68 ? 5.832 -4.118 4.844 1.00 95.88 68 HIS A O 1
ATOM 554 N N . LEU A 1 69 ? 3.964 -3.102 4.083 1.00 93.12 69 LEU A N 1
ATOM 555 C CA . LEU A 1 69 ? 3.468 -4.179 3.227 1.00 93.12 69 LEU A CA 1
ATOM 556 C C . LEU A 1 69 ? 3.989 -3.937 1.804 1.00 93.12 69 LEU A C 1
ATOM 558 O O . LEU A 1 69 ? 4.196 -2.788 1.415 1.00 93.12 69 LEU A O 1
ATOM 562 N N . ALA A 1 70 ? 4.178 -4.994 1.023 1.00 93.12 70 ALA A N 1
ATOM 563 C CA . ALA A 1 70 ? 4.590 -4.904 -0.371 1.00 93.12 70 ALA A CA 1
ATOM 564 C C . ALA A 1 70 ? 3.572 -5.609 -1.278 1.00 93.12 70 ALA A C 1
ATOM 566 O O . ALA A 1 70 ? 3.116 -6.704 -0.952 1.00 93.12 70 ALA A O 1
ATOM 567 N N . ALA A 1 71 ? 3.230 -4.986 -2.406 1.00 91.06 71 ALA A N 1
ATOM 568 C CA . ALA A 1 71 ? 2.343 -5.527 -3.430 1.00 91.06 71 ALA A CA 1
ATOM 569 C C . ALA A 1 71 ? 3.059 -5.532 -4.788 1.00 91.06 71 ALA A C 1
ATOM 571 O O . ALA A 1 71 ? 3.412 -4.475 -5.320 1.00 91.06 71 ALA A O 1
ATOM 572 N N . ALA A 1 72 ? 3.284 -6.728 -5.336 1.00 91.50 72 ALA A N 1
ATOM 573 C CA . ALA A 1 72 ? 3.889 -6.895 -6.650 1.00 91.50 72 ALA A CA 1
ATOM 574 C C . ALA A 1 72 ? 2.861 -6.639 -7.764 1.00 91.50 72 ALA A C 1
ATOM 576 O O . ALA A 1 72 ? 1.706 -7.047 -7.654 1.00 91.50 72 ALA A O 1
ATOM 577 N N . VAL A 1 73 ? 3.282 -5.956 -8.830 1.00 91.56 73 VAL A N 1
ATOM 578 C CA . VAL A 1 73 ? 2.447 -5.622 -9.993 1.00 91.56 73 VAL A CA 1
ATOM 579 C C . VAL A 1 73 ? 3.188 -5.892 -11.296 1.00 91.56 73 VAL A C 1
ATOM 581 O O . VAL A 1 73 ? 4.401 -5.707 -11.381 1.00 91.56 73 VAL A O 1
ATOM 584 N N . ASP A 1 74 ? 2.464 -6.289 -12.337 1.00 91.62 74 ASP A N 1
ATOM 585 C CA . ASP A 1 74 ? 3.076 -6.660 -13.618 1.00 91.62 74 ASP A CA 1
ATOM 586 C C . ASP A 1 74 ? 3.638 -5.475 -14.407 1.00 91.62 74 ASP A C 1
ATOM 588 O O . ASP A 1 74 ? 4.574 -5.652 -15.184 1.00 91.62 74 ASP A O 1
ATOM 592 N N . ASN A 1 75 ? 3.096 -4.268 -14.226 1.00 93.38 75 ASN A N 1
ATOM 593 C CA . ASN A 1 75 ? 3.640 -3.054 -14.829 1.00 93.38 75 ASN A CA 1
ATOM 594 C C . ASN A 1 75 ? 3.519 -1.868 -13.874 1.00 93.38 75 ASN A C 1
ATOM 596 O O . ASN A 1 75 ? 2.450 -1.290 -13.681 1.00 93.38 75 ASN A O 1
ATOM 600 N N . ILE A 1 76 ? 4.649 -1.480 -13.299 1.00 95.50 76 ILE A N 1
ATOM 601 C CA . ILE A 1 76 ? 4.702 -0.393 -12.335 1.00 95.50 76 ILE A CA 1
ATOM 602 C C . ILE A 1 76 ? 4.459 0.989 -12.943 1.00 95.50 76 ILE A C 1
ATOM 604 O O . ILE A 1 76 ? 3.955 1.863 -12.243 1.00 95.50 76 ILE A O 1
ATOM 608 N N . ASP A 1 77 ? 4.796 1.213 -14.214 1.00 95.56 77 ASP A N 1
ATOM 609 C CA . ASP A 1 77 ? 4.590 2.518 -14.847 1.00 95.56 77 ASP A CA 1
ATOM 610 C C . ASP A 1 77 ? 3.090 2.770 -15.065 1.00 95.56 77 ASP A C 1
ATOM 612 O O . ASP A 1 77 ? 2.583 3.847 -14.737 1.00 95.56 77 ASP A O 1
ATOM 616 N N . ASP A 1 78 ? 2.364 1.743 -15.518 1.00 95.88 78 ASP A N 1
ATOM 617 C CA . ASP A 1 78 ? 0.904 1.789 -15.663 1.00 95.88 78 ASP A CA 1
ATOM 618 C C . ASP A 1 78 ? 0.226 1.977 -14.301 1.00 95.88 78 ASP A C 1
ATOM 620 O O . ASP A 1 78 ? -0.667 2.816 -14.146 1.00 95.88 78 ASP A O 1
ATOM 624 N N . GLU A 1 79 ? 0.689 1.247 -13.286 1.00 94.00 79 GLU A N 1
ATOM 625 C CA . GLU A 1 79 ? 0.175 1.363 -11.926 1.00 94.00 79 GLU A CA 1
ATOM 626 C C . GLU A 1 79 ? 0.458 2.732 -11.312 1.00 94.00 79 GLU A C 1
ATOM 628 O O . GLU A 1 79 ? -0.425 3.339 -10.709 1.00 94.00 79 GLU A O 1
ATOM 633 N N . TYR A 1 80 ? 1.643 3.292 -11.530 1.00 94.81 80 TYR A N 1
ATOM 634 C CA . TYR A 1 80 ? 1.971 4.634 -11.067 1.00 94.81 80 TYR A CA 1
ATOM 635 C C . TYR A 1 80 ? 1.033 5.689 -11.671 1.00 94.81 80 TYR A C 1
ATOM 637 O O . TYR A 1 80 ? 0.477 6.520 -10.943 1.00 94.81 80 TYR A O 1
ATOM 645 N N . VAL A 1 81 ? 0.784 5.623 -12.985 1.00 95.06 81 VAL A N 1
ATOM 646 C CA . VAL A 1 81 ? -0.188 6.494 -13.667 1.00 95.06 81 VAL A CA 1
ATOM 647 C C . VAL A 1 81 ? -1.585 6.295 -13.090 1.00 95.06 81 VAL A C 1
ATOM 649 O O . VAL A 1 81 ? -2.277 7.273 -12.789 1.00 95.06 81 VAL A O 1
ATOM 652 N N . ARG A 1 82 ? -1.996 5.041 -12.881 1.00 92.44 82 ARG A N 1
ATOM 653 C CA . ARG A 1 82 ? -3.296 4.711 -12.303 1.00 92.44 82 ARG A CA 1
ATOM 654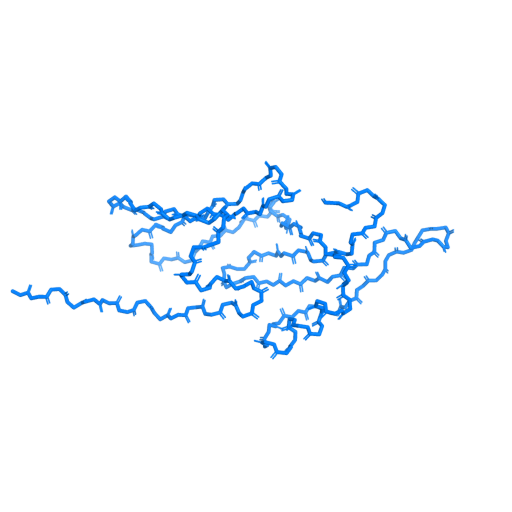 C C . ARG A 1 82 ? -3.447 5.324 -10.915 1.00 92.44 82 ARG A C 1
ATOM 656 O O . ARG A 1 82 ? -4.443 6.004 -10.682 1.00 92.44 82 ARG A O 1
ATOM 663 N N . PHE A 1 83 ? -2.468 5.179 -10.029 1.00 89.75 83 PHE A N 1
ATOM 664 C CA . PHE A 1 83 ? -2.505 5.765 -8.688 1.00 89.75 83 PHE A CA 1
ATOM 665 C C . PHE A 1 83 ? -2.582 7.298 -8.724 1.00 89.75 83 PHE A C 1
ATOM 667 O O . PHE A 1 83 ? -3.446 7.885 -8.068 1.00 89.75 83 PHE A O 1
ATOM 674 N N . LYS A 1 84 ? -1.753 7.957 -9.545 1.00 88.81 84 LYS A N 1
ATOM 675 C CA . LYS A 1 84 ? -1.791 9.422 -9.698 1.00 88.81 84 LYS A CA 1
ATOM 676 C C . LYS A 1 84 ? -3.125 9.915 -10.257 1.00 88.81 84 LYS A C 1
ATOM 678 O O . LYS A 1 84 ? -3.671 10.890 -9.749 1.00 88.81 84 LYS A O 1
ATOM 683 N N . SER A 1 85 ? -3.689 9.228 -11.254 1.00 90.00 85 SER A N 1
ATOM 684 C CA . SER A 1 85 ? -4.974 9.610 -11.869 1.00 90.00 85 SER A CA 1
ATOM 685 C C . SER A 1 85 ? -6.147 9.594 -10.882 1.00 90.00 85 SER A C 1
ATOM 687 O O . SER A 1 85 ? -7.157 10.269 -11.079 1.00 90.00 85 SER A O 1
ATOM 689 N N . HIS A 1 86 ? -5.992 8.846 -9.795 1.00 86.31 86 HIS A N 1
ATOM 690 C CA . HIS A 1 86 ? -6.967 8.713 -8.733 1.00 86.31 86 HIS A CA 1
ATOM 691 C C . HIS A 1 86 ? -6.709 9.616 -7.520 1.00 86.31 86 HIS A C 1
ATOM 693 O O . HIS A 1 86 ? -7.485 9.580 -6.566 1.00 86.31 86 HIS A O 1
ATOM 699 N N . GLY A 1 87 ? -5.669 10.452 -7.573 1.00 87.38 87 GLY A N 1
ATOM 700 C CA . GLY A 1 87 ? -5.363 11.432 -6.534 1.00 87.38 87 GLY A CA 1
ATOM 701 C C . GLY A 1 87 ? -4.652 10.855 -5.313 1.00 87.38 87 GLY A C 1
ATOM 702 O O . GLY A 1 87 ? -4.705 11.471 -4.253 1.00 87.38 87 GLY A O 1
ATOM 703 N N . PHE A 1 88 ? -4.006 9.690 -5.427 1.00 84.38 88 PHE A N 1
ATOM 704 C CA . PHE A 1 88 ? -3.153 9.217 -4.342 1.00 84.38 88 PHE A CA 1
ATOM 705 C C . PHE A 1 88 ? -1.828 9.958 -4.309 1.00 84.38 88 PHE A C 1
ATOM 707 O O . PHE A 1 88 ? -1.132 10.091 -5.321 1.00 84.38 88 PHE A O 1
ATOM 714 N N . GLU A 1 89 ? -1.445 10.339 -3.097 1.00 87.38 89 GLU A N 1
ATOM 715 C CA . GLU A 1 89 ? -0.089 10.761 -2.807 1.00 87.38 89 GLU A CA 1
ATOM 716 C C . GLU A 1 89 ? 0.835 9.542 -2.871 1.00 87.38 89 GLU A C 1
ATOM 718 O O . GLU A 1 89 ? 0.651 8.537 -2.180 1.00 87.38 89 GLU A O 1
ATOM 723 N N . SER A 1 90 ? 1.828 9.630 -3.748 1.00 92.19 90 SER A N 1
ATOM 724 C CA . SER A 1 90 ? 2.823 8.587 -3.966 1.00 92.19 90 SER A CA 1
ATOM 725 C C . SER A 1 90 ? 4.193 9.216 -4.148 1.00 92.19 90 SER A C 1
ATOM 727 O O . SER A 1 90 ? 4.305 10.326 -4.683 1.00 92.19 90 SER A O 1
ATOM 729 N N . THR A 1 91 ? 5.235 8.510 -3.717 1.00 96.75 91 THR A N 1
ATOM 730 C CA . THR A 1 91 ? 6.611 8.896 -4.047 1.00 96.75 91 THR A CA 1
ATOM 731 C C . THR A 1 91 ? 6.864 8.708 -5.536 1.00 96.75 91 THR A C 1
ATOM 733 O O . THR A 1 91 ? 6.196 7.896 -6.170 1.00 96.75 91 THR A O 1
ATOM 736 N N . ASP A 1 92 ? 7.892 9.358 -6.074 1.00 96.88 92 ASP A N 1
ATOM 737 C CA . ASP A 1 92 ? 8.369 9.038 -7.420 1.00 96.88 92 ASP A CA 1
ATOM 738 C C . ASP A 1 92 ? 8.788 7.565 -7.531 1.00 96.88 92 ASP A C 1
ATOM 740 O O . ASP A 1 92 ? 9.213 6.943 -6.545 1.00 96.88 92 ASP A O 1
ATOM 744 N N . VAL A 1 93 ? 8.682 7.028 -8.747 1.00 97.62 93 VAL A N 1
ATOM 745 C CA . VAL A 1 93 ? 9.174 5.690 -9.082 1.00 97.62 93 VAL A CA 1
ATOM 746 C C . VAL A 1 93 ? 10.693 5.667 -8.944 1.00 97.62 93 VAL A C 1
ATOM 748 O O . VAL A 1 93 ? 11.401 6.522 -9.475 1.00 97.62 93 VAL A O 1
ATOM 751 N N . LYS A 1 94 ? 11.195 4.669 -8.222 1.00 97.19 94 LYS A N 1
ATOM 752 C CA . LYS A 1 94 ? 12.618 4.430 -7.997 1.00 97.19 94 LYS A CA 1
ATOM 753 C C . LYS A 1 94 ? 13.039 3.141 -8.672 1.00 97.19 94 LYS A C 1
ATOM 755 O O . LYS A 1 94 ? 12.322 2.146 -8.628 1.00 97.19 94 LYS A O 1
ATOM 760 N N . GLU A 1 95 ? 14.243 3.153 -9.225 1.00 96.25 95 GLU A N 1
ATOM 761 C CA . GLU A 1 95 ? 14.915 1.972 -9.751 1.00 96.25 95 GLU A CA 1
ATOM 762 C C . GLU A 1 95 ? 16.179 1.696 -8.944 1.00 96.25 95 GLU A C 1
ATOM 764 O O . GLU A 1 95 ? 17.004 2.582 -8.716 1.00 96.25 95 GLU A O 1
ATOM 769 N N . PHE A 1 96 ? 16.337 0.449 -8.521 1.00 92.81 96 PHE A N 1
ATOM 770 C CA . PHE A 1 96 ? 17.532 -0.039 -7.860 1.00 92.81 96 PHE A CA 1
ATOM 771 C C . PHE A 1 96 ? 18.269 -0.986 -8.801 1.00 92.81 96 PHE A C 1
ATOM 773 O O . PHE A 1 96 ? 17.744 -2.035 -9.177 1.00 92.81 96 PHE A O 1
ATOM 780 N N . HIS A 1 97 ? 19.494 -0.613 -9.169 1.00 93.38 97 HIS A N 1
ATOM 781 C CA . HIS A 1 97 ? 20.366 -1.388 -10.049 1.00 93.38 97 HIS A CA 1
ATOM 782 C C . HIS A 1 97 ? 21.555 -1.941 -9.262 1.00 93.38 97 HIS A C 1
ATOM 784 O O . HIS A 1 97 ? 22.130 -1.248 -8.422 1.00 93.38 97 HIS A O 1
ATOM 790 N N . ARG A 1 98 ? 21.951 -3.181 -9.557 1.00 90.38 98 ARG A N 1
ATOM 791 C CA . ARG A 1 98 ? 23.155 -3.820 -9.014 1.00 90.38 98 ARG A CA 1
ATOM 792 C C . ARG A 1 98 ? 23.923 -4.473 -10.152 1.00 90.38 98 ARG A C 1
ATOM 794 O O . ARG A 1 98 ? 23.336 -5.203 -10.944 1.00 90.38 98 ARG A O 1
ATOM 801 N N . ASP A 1 99 ? 25.218 -4.179 -10.241 1.00 92.88 99 ASP A N 1
ATOM 802 C CA . ASP A 1 99 ? 26.114 -4.712 -11.277 1.00 92.88 99 ASP A CA 1
ATOM 803 C C . ASP A 1 99 ? 25.573 -4.496 -12.711 1.00 92.88 99 ASP A C 1
ATOM 805 O O . ASP A 1 99 ? 25.677 -5.356 -13.581 1.00 92.88 99 ASP A O 1
ATOM 809 N N . GLY A 1 100 ? 24.939 -3.339 -12.948 1.00 89.94 100 GLY A N 1
ATOM 810 C CA . GLY A 1 100 ? 24.343 -2.970 -14.240 1.00 89.94 100 GLY A CA 1
ATOM 811 C C . GLY A 1 100 ? 22.999 -3.636 -14.561 1.00 89.94 100 GLY A C 1
ATOM 812 O O . GLY A 1 100 ? 22.459 -3.403 -15.637 1.00 89.94 100 GLY A O 1
ATOM 813 N N . SER A 1 101 ? 22.452 -4.443 -13.647 1.00 90.06 101 SER A N 1
ATOM 814 C CA . SER A 1 101 ? 21.156 -5.111 -13.801 1.00 90.06 101 SER A CA 1
ATOM 815 C C . SER A 1 101 ? 20.088 -4.482 -12.904 1.00 90.06 101 SER A C 1
ATOM 817 O O . SER A 1 101 ? 20.344 -4.209 -11.727 1.00 90.06 101 SER A O 1
ATOM 819 N N . LEU A 1 102 ? 18.871 -4.311 -13.432 1.00 90.25 102 LEU A N 1
ATOM 820 C CA . LEU A 1 102 ? 17.715 -3.851 -12.659 1.00 90.25 102 LEU A CA 1
ATOM 821 C C . LEU A 1 102 ? 17.337 -4.912 -11.619 1.00 90.25 102 LEU A C 1
ATOM 823 O O . LEU A 1 102 ? 17.005 -6.041 -11.967 1.00 90.25 102 LEU A O 1
ATOM 827 N N . MET A 1 103 ? 17.383 -4.554 -10.338 1.00 92.31 103 MET A N 1
ATOM 828 C CA . MET A 1 103 ? 17.035 -5.448 -9.230 1.00 92.31 103 MET A CA 1
ATOM 829 C C . MET A 1 103 ? 15.610 -5.228 -8.741 1.00 92.31 103 MET A C 1
ATOM 831 O O . MET A 1 103 ? 14.913 -6.196 -8.449 1.00 92.31 103 MET A O 1
ATOM 835 N N . ALA A 1 104 ? 15.185 -3.969 -8.642 1.00 93.88 104 ALA A N 1
ATOM 836 C CA . ALA A 1 104 ? 13.844 -3.603 -8.213 1.00 93.88 104 ALA A CA 1
ATOM 837 C C . ALA A 1 104 ? 13.437 -2.273 -8.847 1.00 93.88 104 ALA A C 1
ATOM 839 O O . ALA A 1 104 ? 14.262 -1.372 -8.996 1.00 93.88 104 ALA A O 1
ATOM 840 N N . LYS A 1 105 ? 12.154 -2.144 -9.171 1.00 97.19 105 LYS A N 1
ATOM 841 C CA . LYS A 1 105 ? 11.519 -0.885 -9.553 1.00 97.19 105 LYS A CA 1
ATOM 842 C C . LYS A 1 105 ? 10.268 -0.744 -8.697 1.00 97.19 105 LYS A C 1
ATOM 844 O O . LYS A 1 105 ? 9.475 -1.680 -8.672 1.00 97.19 105 LYS A O 1
ATOM 849 N N . PHE A 1 106 ? 10.136 0.342 -7.943 1.00 97.44 106 PHE A N 1
ATOM 850 C CA . PHE A 1 106 ? 9.086 0.487 -6.926 1.00 97.44 106 PHE A CA 1
ATOM 851 C C . PHE A 1 106 ? 8.698 1.952 -6.677 1.00 97.44 106 PHE A C 1
ATOM 853 O O . PHE A 1 106 ? 9.480 2.866 -6.940 1.00 97.44 106 PHE A O 1
ATOM 860 N N . PHE A 1 107 ? 7.513 2.181 -6.117 1.00 97.88 107 PHE A N 1
ATOM 861 C CA . PHE A 1 107 ? 7.126 3.438 -5.474 1.00 97.88 107 PHE A CA 1
ATOM 862 C C . PHE A 1 107 ? 6.368 3.153 -4.176 1.00 97.88 107 PHE A C 1
ATOM 864 O O . PHE A 1 107 ? 5.886 2.045 -3.954 1.00 97.88 107 PHE A O 1
ATOM 871 N N . PHE A 1 108 ? 6.261 4.154 -3.305 1.00 97.25 108 PHE A N 1
ATOM 872 C CA . PHE A 1 108 ? 5.506 4.042 -2.062 1.00 97.25 108 PHE A CA 1
ATOM 873 C C . PHE A 1 108 ? 4.222 4.854 -2.108 1.00 97.25 108 PHE A C 1
ATOM 875 O O . PHE A 1 108 ? 4.196 5.969 -2.636 1.00 97.25 108 PHE A O 1
ATOM 882 N N . VAL A 1 109 ? 3.199 4.314 -1.456 1.00 94.81 109 VAL A N 1
ATOM 883 C CA . VAL A 1 109 ? 1.994 5.033 -1.040 1.00 94.81 109 VAL A CA 1
ATOM 884 C C . VAL A 1 109 ? 1.812 4.896 0.462 1.00 94.81 109 VAL A C 1
ATOM 886 O O . VAL A 1 109 ? 2.404 4.019 1.101 1.00 94.81 109 VAL A O 1
ATOM 889 N N . GLN A 1 110 ? 1.009 5.786 1.028 1.00 90.25 110 GLN A N 1
ATOM 890 C CA . GLN A 1 110 ? 0.641 5.753 2.432 1.00 90.25 110 GLN A CA 1
ATOM 891 C C . GLN A 1 110 ? -0.879 5.711 2.545 1.00 90.25 110 GLN A C 1
ATOM 893 O O . GLN A 1 110 ? -1.572 6.463 1.857 1.00 90.25 110 GLN A O 1
ATOM 898 N N . ASP A 1 111 ? -1.390 4.805 3.372 1.00 90.12 111 ASP A N 1
ATOM 899 C CA . ASP A 1 111 ? -2.815 4.759 3.675 1.00 90.12 111 ASP A CA 1
ATOM 900 C C . ASP A 1 111 ? -3.211 5.875 4.685 1.00 90.12 111 ASP A C 1
ATOM 902 O O . ASP A 1 111 ? -2.341 6.565 5.222 1.00 90.12 111 ASP A O 1
ATOM 906 N N . PRO A 1 112 ? -4.511 6.107 4.934 1.00 89.25 112 PRO A N 1
ATOM 907 C CA . PRO A 1 112 ? -5.030 7.120 5.843 1.00 89.25 112 PRO A CA 1
ATOM 908 C C . PRO A 1 112 ? -4.592 6.944 7.293 1.00 89.25 112 PRO A C 1
ATOM 910 O O . PRO A 1 112 ? -4.529 7.942 8.006 1.00 89.25 112 PRO A O 1
ATOM 913 N N . ASP A 1 113 ? -4.303 5.714 7.725 1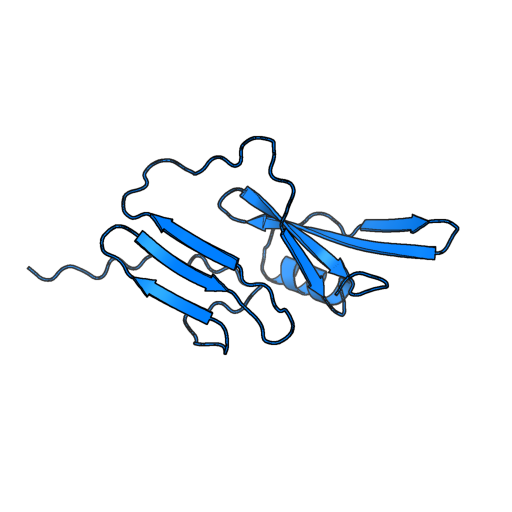.00 91.00 113 ASP A N 1
ATOM 914 C CA . ASP A 1 113 ? -3.801 5.451 9.074 1.00 91.00 113 ASP A CA 1
ATOM 915 C C . ASP A 1 113 ? -2.288 5.695 9.160 1.00 91.00 113 ASP A C 1
ATOM 917 O O . ASP A 1 113 ? -1.760 5.968 10.234 1.00 91.00 113 ASP A O 1
ATOM 921 N N . GLY A 1 114 ? -1.595 5.718 8.020 1.00 90.69 114 GLY A N 1
ATOM 922 C CA . GLY A 1 114 ? -0.184 6.044 7.875 1.00 90.69 114 GLY A CA 1
ATOM 923 C C . GLY A 1 114 ? 0.705 4.825 7.612 1.00 90.69 114 GLY A C 1
ATOM 924 O O . GLY A 1 114 ? 1.937 4.958 7.638 1.00 90.69 114 GLY A O 1
ATOM 925 N N . TYR A 1 115 ? 0.134 3.653 7.337 1.00 93.12 115 TYR A N 1
ATOM 926 C CA . TYR A 1 115 ? 0.887 2.480 6.917 1.00 93.12 115 TYR A CA 1
ATOM 927 C C . TYR A 1 115 ? 1.434 2.687 5.508 1.00 93.12 115 TYR A C 1
ATOM 929 O O . TYR A 1 115 ? 0.730 3.059 4.568 1.00 93.12 115 TYR A O 1
ATOM 937 N N . LYS A 1 116 ? 2.735 2.441 5.358 1.00 94.50 116 LYS A N 1
ATOM 938 C CA . LYS A 1 116 ? 3.395 2.454 4.054 1.00 94.50 116 LYS A CA 1
ATOM 939 C C . LYS A 1 116 ? 3.124 1.152 3.316 1.00 94.50 116 LYS A C 1
ATOM 941 O O . L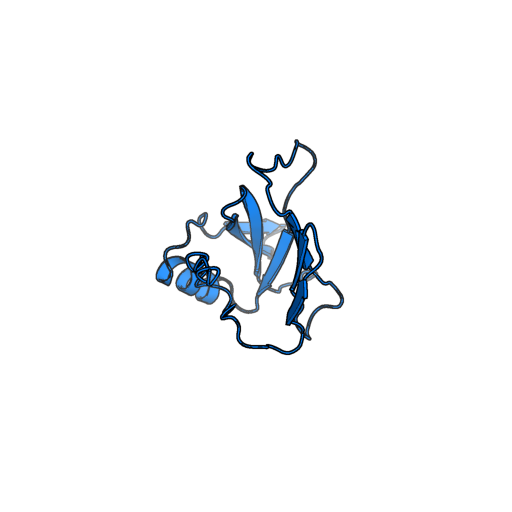YS A 1 116 ? 3.212 0.073 3.911 1.00 94.50 116 LYS A O 1
ATOM 946 N N . ILE A 1 117 ? 2.870 1.283 2.020 1.00 95.19 117 ILE A N 1
ATOM 947 C CA . ILE A 1 117 ? 2.717 0.175 1.083 1.00 95.19 117 ILE A CA 1
ATOM 948 C C . ILE A 1 117 ? 3.706 0.405 -0.062 1.00 95.19 117 ILE A C 1
ATOM 950 O O . ILE A 1 117 ? 3.695 1.462 -0.699 1.00 95.19 117 ILE A O 1
ATOM 954 N N . GLU A 1 118 ? 4.586 -0.564 -0.287 1.00 97.06 118 GLU A N 1
ATOM 955 C CA . GLU A 1 118 ? 5.487 -0.608 -1.436 1.00 97.06 118 GLU A CA 1
ATOM 956 C C . GLU A 1 118 ? 4.754 -1.243 -2.620 1.00 97.06 118 GLU A C 1
ATOM 958 O O . GLU A 1 118 ? 4.320 -2.391 -2.542 1.00 97.06 118 GLU A O 1
ATOM 963 N N . VAL A 1 119 ? 4.618 -0.508 -3.720 1.00 95.44 119 VAL A N 1
ATOM 964 C CA . VAL A 1 119 ? 4.177 -1.060 -5.003 1.00 95.44 119 VAL A CA 1
ATOM 965 C C . VAL A 1 119 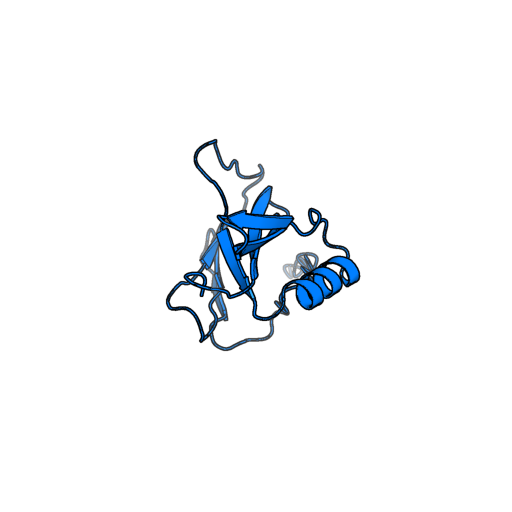? 5.428 -1.325 -5.819 1.00 95.44 119 VAL A C 1
ATOM 967 O O . VAL A 1 119 ? 6.186 -0.393 -6.093 1.00 95.44 119 VAL A O 1
ATOM 970 N N . LEU A 1 120 ? 5.667 -2.580 -6.188 1.00 95.56 120 LEU A N 1
ATOM 971 C CA . LEU A 1 120 ? 6.898 -2.991 -6.856 1.00 95.56 120 LEU A CA 1
ATOM 972 C C . LEU A 1 120 ? 6.627 -3.817 -8.107 1.00 95.56 120 LEU A C 1
ATOM 974 O O . LEU A 1 120 ? 5.692 -4.605 -8.171 1.00 95.56 120 LEU A O 1
ATOM 978 N N . GLN A 1 121 ? 7.490 -3.649 -9.099 1.00 95.31 121 GLN A N 1
ATOM 979 C CA . GLN A 1 121 ? 7.470 -4.426 -10.324 1.00 95.31 121 GLN A CA 1
ATOM 980 C C . GLN A 1 121 ? 7.703 -5.910 -10.013 1.00 95.31 121 GLN A C 1
ATOM 982 O O . GLN A 1 121 ? 8.702 -6.271 -9.383 1.00 95.31 121 GLN A O 1
ATOM 987 N N . ASN A 1 122 ? 6.820 -6.763 -10.523 1.00 92.00 122 ASN A N 1
ATOM 988 C CA . ASN A 1 122 ? 6.996 -8.205 -10.579 1.00 92.00 122 ASN A CA 1
ATOM 989 C C . ASN A 1 122 ? 8.239 -8.511 -11.430 1.00 92.00 122 ASN A C 1
ATOM 991 O O . ASN A 1 122 ? 8.252 -8.317 -12.650 1.00 92.00 122 ASN A O 1
ATOM 995 N N . HIS A 1 123 ? 9.337 -8.865 -10.760 1.00 87.75 123 HIS A N 1
ATOM 996 C CA . HIS A 1 123 ? 10.642 -9.085 -11.373 1.00 87.75 123 HIS A CA 1
ATOM 997 C C . HIS A 1 123 ? 11.554 -9.907 -10.451 1.00 87.75 123 HIS A C 1
ATOM 999 O O . HIS A 1 123 ? 11.690 -9.637 -9.254 1.00 87.75 123 HIS A O 1
ATOM 1005 N N . GLY A 1 124 ? 12.251 -10.895 -11.014 1.00 84.19 124 GLY A N 1
ATOM 1006 C CA . GLY A 1 124 ? 13.205 -11.722 -10.277 1.00 84.19 124 GLY A CA 1
ATOM 1007 C C . GLY A 1 124 ? 12.540 -12.546 -9.171 1.00 84.19 124 GLY A C 1
ATOM 1008 O O . GLY A 1 124 ? 11.825 -13.502 -9.451 1.00 84.19 124 GLY A O 1
ATOM 1009 N N . ARG A 1 125 ? 12.825 -12.210 -7.906 1.00 84.12 125 ARG A N 1
ATOM 1010 C CA . ARG A 1 125 ? 12.290 -12.925 -6.729 1.00 84.12 125 ARG A CA 1
ATOM 1011 C C . ARG A 1 125 ? 10.959 -12.372 -6.213 1.00 84.12 125 ARG A C 1
ATOM 1013 O O . ARG A 1 125 ? 10.399 -12.958 -5.290 1.00 84.12 125 ARG A O 1
ATOM 1020 N N . TYR A 1 126 ? 10.531 -11.216 -6.712 1.00 82.75 126 TYR A N 1
ATOM 1021 C CA . TYR A 1 126 ? 9.315 -10.546 -6.267 1.00 82.75 126 TYR A CA 1
ATOM 1022 C C . TYR A 1 126 ? 8.129 -11.108 -7.041 1.00 82.75 126 TYR A C 1
ATOM 1024 O O . TYR A 1 126 ? 8.166 -11.093 -8.266 1.00 82.75 126 TYR A O 1
ATOM 1032 N N . ARG A 1 127 ? 7.143 -11.631 -6.315 1.00 72.44 127 ARG A N 1
ATOM 1033 C CA . ARG A 1 127 ? 5.904 -12.234 -6.806 1.00 72.44 127 ARG A CA 1
ATOM 1034 C C . ARG A 1 127 ? 4.826 -12.074 -5.744 1.00 72.44 127 ARG A C 1
ATOM 1036 O O . ARG A 1 127 ? 5.226 -12.019 -4.554 1.00 72.44 127 ARG A O 1
#

Mean predicted aligned error: 9.16 Å

Nearest PDB structures (foldseek):
  3ey7-assembly1_B  TM=5.924E-01  e=1.682E-03  Vibrio cholerae
  3ey8-assembly1_A  TM=5.516E-01  e=1.192E-03  Vibrio cholerae
  3zw5-assembly1_A  TM=6.057E-01  e=5.610E-03  Homo sapiens
  3zw5-assembly1_B  TM=5.785E-01  e=5.002E-03  Homo sapiens
  3hnq-assembly1_A  TM=5.321E-01  e=3.976E-03  Salmonella enterica subsp. enterica serovar Typhimurium